Protein AF-A0A380NWA4-F1 (afdb_monomer)

pLDDT: mean 94.32, std 8.37, range [54.81, 98.69]

Mean predicted aligned error: 3.75 Å

Foldseek 3Di:
DAPAQVLQVVQQVVVVVVDQAEREDLDAVQQVCCQVPQDRCVHNNPDGRHNSYHYDPDLLVRCVVDPDDDDDDDPVCVVVVVVVNVVSVVVVVVVVVVVVVVVVD

Radius of gyration: 15.1 Å; Cα contacts (8 Å, |Δi|>4): 141; chains: 1; bounding box: 47×30×29 Å

Solvent-accessible surface area (backbone atoms only — not comparable to full-atom values): 5805 Å² total; per-residue (Å²): 65,28,64,42,40,67,32,46,53,49,38,24,55,48,19,73,72,74,39,84,31,56,41,20,29,94,44,56,71,56,18,53,45,27,61,74,65,33,37,47,57,97,46,52,39,91,50,76,43,39,86,47,41,45,42,28,50,48,67,58,68,42,50,61,89,54,90,75,85,62,82,52,52,58,78,92,48,38,66,62,54,50,51,55,48,52,54,46,53,48,52,56,53,51,54,54,54,53,54,59,52,65,75,74,110

Secondary structure (DSSP, 8-state):
---SHHHHHHHHHHHHTT--EEEE-S-HHHHHHHHHHS-BHHHHBTPPPPTTEEEES-HHHHHTT-S-------HHHHHHHHHHHHHHHHHHHHHHHHHHHHTT-

Structure (mmCIF, N/CA/C/O backbone):
data_AF-A0A380NWA4-F1
#
_entry.id   AF-A0A380NWA4-F1
#
loop_
_atom_site.group_PDB
_atom_site.id
_atom_site.type_symbol
_atom_site.label_atom_id
_atom_site.label_alt_id
_atom_site.label_comp_id
_atom_site.label_asym_id
_atom_site.label_entity_id
_atom_site.label_seq_id
_atom_site.pdbx_PDB_ins_code
_atom_site.Cartn_x
_atom_site.Cartn_y
_atom_site.Cartn_z
_atom_site.occupancy
_atom_site.B_iso_or_equiv
_atom_site.auth_seq_id
_atom_site.auth_comp_id
_atom_site.auth_asym_id
_atom_site.auth_atom_id
_atom_site.pdbx_PDB_model_num
ATOM 1 N N . MET A 1 1 ? -1.134 1.952 2.871 1.00 97.94 1 MET A N 1
ATOM 2 C CA . MET A 1 1 ? -1.059 3.053 1.880 1.00 97.94 1 MET A CA 1
ATOM 3 C C . MET A 1 1 ? 0.295 3.073 1.184 1.00 97.94 1 MET A C 1
ATOM 5 O O . MET A 1 1 ? 1.262 3.533 1.784 1.00 97.94 1 MET A O 1
ATOM 9 N N . GLY A 1 2 ? 0.357 2.610 -0.070 1.00 97.69 2 GLY A N 1
ATOM 10 C CA . GLY A 1 2 ? 1.536 2.701 -0.938 1.00 97.69 2 GLY A CA 1
ATOM 11 C C . GLY A 1 2 ? 2.087 1.337 -1.361 1.00 97.69 2 GLY A C 1
ATOM 12 O O . GLY A 1 2 ? 2.759 0.682 -0.576 1.00 97.69 2 GLY A O 1
ATOM 13 N N . ALA A 1 3 ? 1.889 0.950 -2.624 1.00 97.75 3 ALA A N 1
ATOM 14 C CA . ALA A 1 3 ? 2.405 -0.297 -3.213 1.00 97.75 3 ALA A CA 1
ATOM 15 C C . ALA A 1 3 ? 3.848 -0.182 -3.753 1.00 97.75 3 ALA A C 1
ATOM 17 O O . ALA A 1 3 ? 4.155 -0.607 -4.868 1.00 97.75 3 ALA A O 1
ATOM 18 N N . GLY A 1 4 ? 4.733 0.448 -2.975 1.00 97.19 4 GLY A N 1
ATOM 19 C CA . GLY A 1 4 ? 6.178 0.440 -3.234 1.00 97.19 4 GLY A CA 1
ATOM 20 C C . GLY A 1 4 ?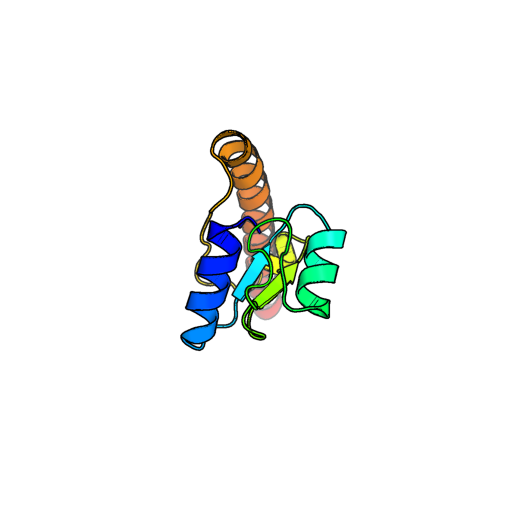 6.849 -0.819 -2.674 1.00 97.19 4 GLY A C 1
ATOM 21 O O . GLY A 1 4 ? 6.166 -1.696 -2.147 1.00 97.19 4 GLY A O 1
ATOM 22 N N . SER A 1 5 ? 8.183 -0.893 -2.714 1.00 96.38 5 SER A N 1
ATOM 23 C CA . SER A 1 5 ? 8.941 -2.076 -2.263 1.00 96.38 5 SER A CA 1
ATOM 24 C C . SER A 1 5 ? 8.596 -2.461 -0.823 1.00 96.38 5 SER A C 1
ATOM 26 O O . SER A 1 5 ? 8.123 -3.562 -0.559 1.00 96.38 5 SER A O 1
ATOM 28 N N . TRP A 1 6 ? 8.724 -1.504 0.102 1.00 96.44 6 TRP A N 1
ATOM 29 C CA . TRP A 1 6 ? 8.413 -1.711 1.518 1.00 96.44 6 TRP A CA 1
ATOM 30 C C . TRP A 1 6 ? 6.935 -1.981 1.784 1.00 96.44 6 TRP A C 1
ATOM 32 O O . TRP A 1 6 ? 6.618 -2.840 2.596 1.00 96.44 6 TRP A O 1
ATOM 42 N N . GLY A 1 7 ? 6.026 -1.280 1.104 1.00 97.81 7 GLY A N 1
ATOM 43 C CA . GLY A 1 7 ? 4.597 -1.503 1.311 1.00 97.81 7 GLY A CA 1
ATOM 44 C C . GLY A 1 7 ? 4.125 -2.864 0.824 1.00 97.81 7 GLY A C 1
ATOM 45 O O . GLY A 1 7 ? 3.321 -3.499 1.494 1.00 97.81 7 GLY A O 1
ATOM 46 N N . THR A 1 8 ? 4.686 -3.342 -0.285 1.00 98.12 8 THR A N 1
ATOM 47 C CA . THR A 1 8 ? 4.402 -4.679 -0.817 1.00 98.12 8 THR A CA 1
ATOM 48 C C . THR A 1 8 ? 4.967 -5.769 0.095 1.00 98.12 8 THR A C 1
ATOM 50 O O . THR A 1 8 ? 4.264 -6.725 0.418 1.00 98.12 8 THR A O 1
ATOM 53 N N . ALA A 1 9 ? 6.207 -5.604 0.568 1.00 97.69 9 ALA A N 1
ATOM 54 C CA . ALA A 1 9 ? 6.831 -6.543 1.498 1.00 97.69 9 ALA A CA 1
ATOM 55 C C . ALA A 1 9 ? 6.080 -6.607 2.840 1.00 97.69 9 ALA A C 1
ATOM 57 O O . ALA A 1 9 ? 5.746 -7.690 3.307 1.00 97.69 9 ALA A O 1
ATOM 58 N N . LEU A 1 10 ? 5.746 -5.454 3.433 1.00 97.88 10 LEU A N 1
ATOM 59 C CA . LEU A 1 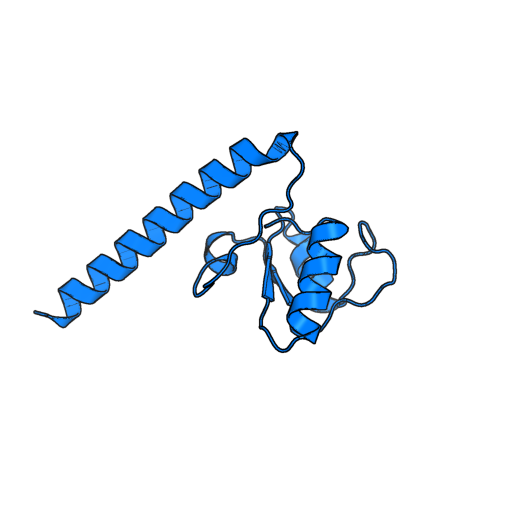10 ? 4.980 -5.401 4.681 1.00 97.88 10 LEU A CA 1
ATOM 60 C C . LEU A 1 10 ? 3.582 -5.998 4.518 1.00 97.88 10 LEU A C 1
ATOM 62 O O . LEU A 1 10 ? 3.156 -6.753 5.383 1.00 97.88 10 LEU A O 1
ATOM 66 N N . ALA A 1 11 ? 2.886 -5.700 3.417 1.00 98.19 11 ALA A N 1
ATOM 67 C CA . ALA A 1 11 ? 1.580 -6.295 3.144 1.00 98.19 11 ALA A CA 1
ATOM 68 C C . ALA A 1 11 ? 1.660 -7.826 3.078 1.00 98.19 11 ALA A C 1
ATOM 70 O O . ALA A 1 11 ? 0.834 -8.507 3.678 1.00 98.19 11 ALA A O 1
ATOM 71 N N . THR A 1 12 ? 2.694 -8.351 2.415 1.00 97.88 12 THR A N 1
ATOM 72 C CA . THR A 1 12 ? 2.954 -9.794 2.316 1.00 97.88 12 THR A CA 1
ATOM 73 C C . THR A 1 12 ? 3.176 -10.411 3.694 1.00 97.88 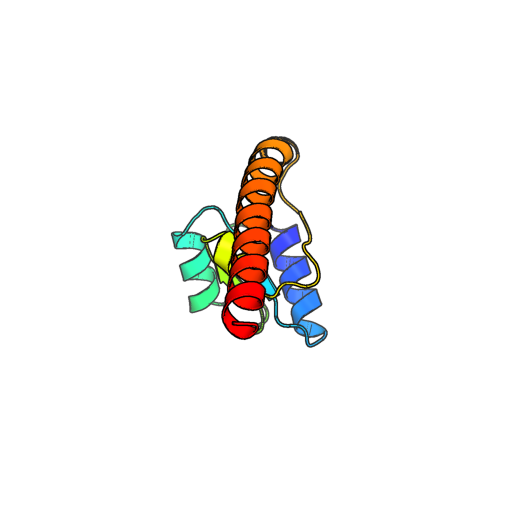12 THR A C 1
ATOM 75 O O . THR A 1 12 ? 2.473 -11.351 4.047 1.00 97.88 12 THR A O 1
ATOM 78 N N . VAL A 1 13 ? 4.058 -9.833 4.516 1.00 97.62 13 VAL A N 1
ATOM 79 C CA . VAL A 1 13 ? 4.338 -10.330 5.876 1.00 97.62 13 VAL A CA 1
ATOM 80 C C . VAL A 1 13 ? 3.098 -10.268 6.771 1.00 97.62 13 VAL A C 1
ATOM 82 O O . VAL A 1 13 ? 2.828 -11.198 7.527 1.00 97.62 13 VAL A O 1
ATOM 85 N N . VAL A 1 14 ? 2.309 -9.194 6.702 1.00 97.69 14 VAL A N 1
ATOM 86 C CA . VAL A 1 14 ? 1.072 -9.082 7.493 1.00 97.69 14 VAL A CA 1
ATOM 87 C C . VAL A 1 14 ? 0.055 -10.146 7.064 1.00 97.69 14 VAL A C 1
ATOM 89 O O . VAL A 1 14 ? -0.562 -10.775 7.923 1.00 97.69 14 VAL A O 1
ATOM 92 N N . ALA A 1 15 ? -0.068 -10.407 5.762 1.00 97.81 15 ALA A N 1
ATOM 93 C CA . ALA A 1 15 ? -0.936 -11.459 5.245 1.00 97.81 15 ALA A CA 1
ATOM 94 C C . ALA A 1 15 ? -0.457 -12.874 5.611 1.00 97.81 15 ALA A C 1
ATOM 96 O O . ALA A 1 15 ? -1.270 -13.731 5.954 1.00 97.81 15 ALA A O 1
ATOM 97 N N . GLU A 1 16 ? 0.855 -13.118 5.637 1.00 97.44 16 GLU A N 1
ATOM 98 C CA . GLU A 1 16 ? 1.437 -14.374 6.139 1.00 97.44 16 GLU A CA 1
ATOM 99 C C . GLU A 1 16 ? 1.092 -14.642 7.610 1.00 97.44 16 GLU A C 1
ATOM 101 O O . GLU A 1 16 ? 0.990 -15.796 8.018 1.00 97.44 16 GLU A O 1
ATOM 106 N N . ASN A 1 17 ? 0.847 -13.588 8.392 1.00 97.25 17 ASN A N 1
ATOM 107 C CA . ASN A 1 17 ? 0.401 -13.688 9.782 1.00 97.25 17 ASN A CA 1
ATOM 108 C C . ASN A 1 17 ? -1.129 -13.835 9.927 1.00 97.25 17 ASN A C 1
ATOM 110 O O . ASN A 1 17 ? -1.660 -13.698 11.026 1.00 97.25 17 ASN A O 1
ATOM 114 N N . 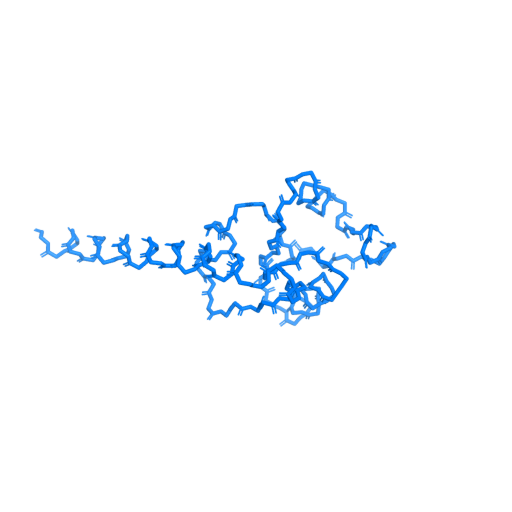GLY A 1 18 ? -1.845 -14.149 8.843 1.00 96.56 18 GLY A N 1
ATOM 115 C CA . GLY A 1 18 ? -3.266 -14.509 8.878 1.00 96.56 18 GLY A CA 1
ATOM 116 C C . GLY A 1 18 ? -4.236 -13.328 8.810 1.00 96.56 18 GLY A C 1
ATOM 117 O O . GLY A 1 18 ? -5.421 -13.501 9.090 1.00 96.56 18 GLY A O 1
ATOM 118 N N . HIS A 1 19 ? -3.762 -12.138 8.437 1.00 96.38 19 HIS A N 1
ATOM 119 C CA . HIS A 1 19 ? -4.604 -10.954 8.273 1.00 96.38 19 HIS A CA 1
ATOM 120 C C . HIS A 1 19 ? -4.963 -10.709 6.803 1.00 96.38 19 HIS A C 1
ATOM 122 O O . HIS A 1 19 ? -4.150 -10.903 5.905 1.00 96.38 19 HIS A O 1
ATOM 128 N N . THR A 1 20 ? -6.167 -10.208 6.540 1.00 93.50 20 THR A N 1
ATOM 129 C CA . THR A 1 20 ? -6.532 -9.687 5.214 1.00 93.50 20 THR A CA 1
ATOM 130 C C . THR A 1 20 ? -5.934 -8.298 5.026 1.00 93.50 20 THR A C 1
ATOM 132 O O . THR A 1 20 ? -6.118 -7.435 5.888 1.00 93.50 20 THR A O 1
ATOM 135 N N . VAL A 1 21 ? -5.244 -8.056 3.910 1.00 98.25 21 VAL A N 1
ATOM 136 C CA . VAL A 1 21 ? -4.548 -6.781 3.676 1.00 98.25 21 VAL A CA 1
ATOM 137 C C . VAL A 1 21 ? -5.016 -6.135 2.382 1.00 98.25 21 VAL A C 1
ATOM 139 O O . VAL A 1 21 ? -4.845 -6.699 1.306 1.00 98.25 21 VAL A O 1
ATOM 142 N N . ALA A 1 22 ? -5.514 -4.902 2.475 1.00 98.56 22 ALA A N 1
ATOM 143 C CA . ALA A 1 22 ? -5.712 -4.047 1.313 1.00 98.56 22 ALA A CA 1
ATOM 144 C C . ALA A 1 22 ? -4.439 -3.227 1.023 1.00 98.56 22 ALA A C 1
ATOM 146 O O . ALA A 1 22 ? -3.948 -2.471 1.869 1.00 98.56 22 ALA A O 1
ATOM 147 N N . LEU A 1 23 ? -3.891 -3.353 -0.188 1.00 98.62 23 LEU A N 1
ATOM 148 C CA . LEU A 1 23 ? -2.696 -2.637 -0.633 1.00 98.62 23 LEU A CA 1
ATOM 149 C C . LEU A 1 23 ? -3.057 -1.528 -1.627 1.00 98.62 23 LEU A C 1
ATOM 151 O O . LEU A 1 23 ? -3.182 -1.745 -2.829 1.00 98.62 23 LEU A O 1
ATOM 155 N N . TRP A 1 24 ? -3.167 -0.300 -1.125 1.00 98.69 24 TRP A N 1
ATOM 156 C CA . TRP A 1 24 ? -3.460 0.849 -1.980 1.00 98.69 24 TRP A CA 1
ATOM 157 C C . TRP A 1 24 ? -2.271 1.277 -2.861 1.00 98.69 24 TRP A C 1
ATOM 159 O O . TRP A 1 24 ? -1.156 1.491 -2.360 1.00 98.69 24 TRP A O 1
ATOM 169 N N . THR A 1 25 ? -2.545 1.528 -4.142 1.00 98.25 25 THR A N 1
ATOM 170 C CA . THR A 1 25 ? -1.669 2.223 -5.099 1.00 98.25 25 THR A CA 1
ATOM 171 C C . THR A 1 25 ? -2.416 3.331 -5.838 1.00 98.25 25 THR A C 1
ATOM 173 O O . THR A 1 25 ? -3.610 3.250 -6.053 1.00 98.25 25 THR A O 1
ATOM 176 N N . HIS A 1 26 ? -1.721 4.371 -6.296 1.00 96.38 26 HIS A N 1
ATOM 177 C CA . HIS A 1 26 ? -2.329 5.398 -7.155 1.00 96.38 26 HIS A CA 1
ATOM 178 C C . HIS A 1 26 ? -2.382 4.989 -8.639 1.00 96.38 26 HIS A C 1
ATOM 180 O O . HIS A 1 26 ? -2.823 5.776 -9.473 1.00 96.38 26 HIS A O 1
ATOM 186 N N . LYS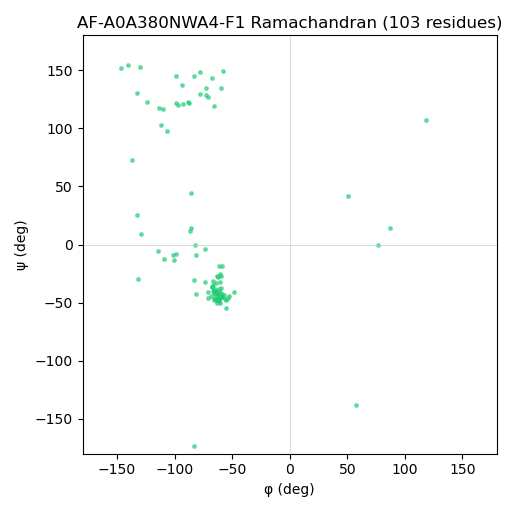 A 1 27 ? -1.881 3.797 -8.991 1.00 97.81 27 LYS A N 1
ATOM 187 C CA . LYS A 1 27 ? -1.793 3.301 -10.369 1.00 97.81 27 LYS A CA 1
ATOM 188 C C . LYS A 1 27 ? -2.756 2.119 -10.562 1.00 97.81 27 LYS A C 1
ATOM 190 O O . LYS A 1 27 ? -2.400 1.012 -10.162 1.00 97.81 27 LYS A O 1
ATOM 195 N N . PRO A 1 28 ? -3.920 2.301 -11.212 1.00 98.44 28 PRO A N 1
ATOM 196 C CA . PRO A 1 28 ? -4.889 1.220 -11.433 1.00 98.44 28 PRO A CA 1
ATOM 197 C C . PRO A 1 28 ? -4.291 -0.028 -12.090 1.00 98.44 28 PRO A C 1
ATOM 199 O O . PRO A 1 28 ? -4.479 -1.129 -11.588 1.00 98.44 28 PRO A O 1
ATOM 202 N N . ALA A 1 29 ? -3.464 0.152 -13.125 1.00 98.50 29 ALA A N 1
ATOM 203 C CA . ALA A 1 29 ? -2.794 -0.958 -13.805 1.00 98.50 29 ALA A CA 1
ATOM 204 C C . ALA A 1 29 ? -1.864 -1.764 -12.877 1.00 98.50 29 ALA A C 1
ATOM 206 O O . ALA A 1 29 ? -1.725 -2.972 -13.037 1.00 98.50 29 ALA A O 1
ATOM 207 N N . GLN A 1 30 ? -1.244 -1.117 -11.881 1.00 98.44 30 GLN A N 1
ATOM 208 C CA . GLN A 1 30 ? -0.423 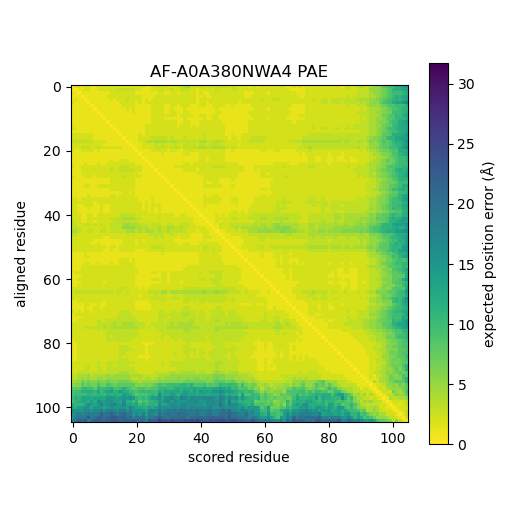-1.824 -10.899 1.00 98.44 30 GLN A CA 1
ATOM 209 C C . GLN A 1 30 ? -1.292 -2.670 -9.961 1.00 98.44 30 GLN A C 1
ATOM 211 O O . GLN A 1 30 ? -0.919 -3.797 -9.653 1.00 98.44 30 GLN A O 1
ATOM 216 N N . ALA A 1 31 ? -2.439 -2.146 -9.516 1.00 98.69 31 ALA A N 1
ATOM 217 C CA . ALA A 1 31 ? -3.364 -2.902 -8.674 1.00 98.69 31 ALA A CA 1
ATOM 218 C C . ALA A 1 31 ? -3.885 -4.148 -9.404 1.00 98.69 31 ALA A C 1
ATOM 220 O O . ALA A 1 31 ? -3.820 -5.251 -8.868 1.00 98.69 31 ALA A O 1
ATOM 221 N N . GLU A 1 32 ? -4.326 -3.979 -10.652 1.00 98.56 32 GLU A N 1
ATOM 222 C CA . GLU A 1 32 ? -4.791 -5.078 -11.502 1.00 98.56 32 GLU A CA 1
ATOM 223 C C . GLU A 1 32 ? -3.700 -6.134 -11.720 1.00 98.56 32 GLU A C 1
ATOM 225 O O . GLU A 1 32 ? -3.949 -7.333 -11.562 1.00 98.56 32 GLU A O 1
ATOM 230 N N . PHE A 1 33 ? -2.471 -5.697 -12.011 1.00 98.50 33 PHE A N 1
ATOM 231 C CA . PHE A 1 33 ? -1.346 -6.606 -12.196 1.00 98.50 33 PHE A CA 1
ATOM 232 C C . PHE A 1 33 ? -1.039 -7.404 -10.924 1.00 98.50 33 PHE A C 1
ATOM 234 O O . PHE A 1 33 ? -0.866 -8.620 -11.010 1.00 98.50 33 PHE A O 1
ATOM 241 N N . ILE A 1 34 ? -1.002 -6.747 -9.758 1.00 98.50 34 ILE A N 1
ATOM 242 C CA . ILE A 1 34 ? -0.770 -7.410 -8.466 1.00 98.50 34 ILE A CA 1
ATOM 243 C C . ILE A 1 34 ? -1.866 -8.440 -8.192 1.00 98.50 34 ILE A C 1
ATOM 245 O O . ILE A 1 34 ? -1.544 -9.567 -7.837 1.00 98.50 34 ILE A O 1
ATOM 249 N N . ASN A 1 35 ? -3.136 -8.093 -8.398 1.00 98.50 35 ASN A N 1
ATOM 250 C CA . ASN A 1 35 ? -4.248 -9.014 -8.142 1.00 98.50 35 ASN A CA 1
ATOM 251 C C . ASN A 1 35 ? -4.266 -10.210 -9.097 1.00 98.50 35 ASN A C 1
ATOM 253 O O . ASN A 1 35 ? -4.711 -11.287 -8.720 1.00 98.50 35 ASN A O 1
ATOM 257 N N . THR A 1 36 ? -3.793 -10.024 -10.329 1.00 98.31 36 THR A N 1
ATOM 258 C CA . THR A 1 36 ? -3.772 -11.089 -11.340 1.00 98.31 36 THR A CA 1
ATOM 259 C C . THR A 1 36 ? -2.580 -12.024 -11.158 1.00 98.31 36 THR A C 1
ATOM 261 O O . THR A 1 36 ? -2.711 -13.236 -11.300 1.00 98.31 36 THR A O 1
ATOM 264 N N . ASN A 1 37 ? -1.403 -11.462 -10.874 1.00 98.19 37 ASN A N 1
ATOM 265 C CA . ASN A 1 37 ? -0.136 -12.193 -10.934 1.00 98.19 37 ASN A CA 1
ATOM 266 C C . ASN A 1 37 ? 0.469 -12.467 -9.555 1.00 98.19 37 ASN A C 1
ATOM 268 O O . ASN A 1 37 ? 1.423 -13.231 -9.466 1.00 98.19 37 ASN A O 1
ATOM 272 N N . HIS A 1 38 ? -0.035 -11.821 -8.499 1.00 98.19 38 HIS A N 1
ATOM 273 C CA . HIS A 1 38 ? 0.558 -11.821 -7.160 1.00 98.19 38 HIS A CA 1
ATOM 274 C C . HIS A 1 38 ? 2.053 -11.467 -7.176 1.00 98.19 38 HIS A C 1
ATOM 276 O O . HIS A 1 38 ? 2.868 -12.060 -6.474 1.00 98.19 38 HIS A O 1
ATOM 282 N N . LEU A 1 39 ? 2.407 -10.470 -7.990 1.00 98.31 39 LEU A N 1
ATOM 283 C CA . LEU A 1 39 ? 3.763 -9.956 -8.169 1.00 98.31 39 LEU A CA 1
ATOM 284 C C . LEU A 1 39 ? 3.736 -8.431 -8.296 1.00 98.31 39 LEU A C 1
ATOM 286 O O . LEU A 1 39 ? 2.750 -7.851 -8.749 1.00 98.31 39 LEU A O 1
ATOM 290 N N . ASN A 1 40 ? 4.843 -7.778 -7.941 1.00 98.25 40 ASN A N 1
ATOM 291 C CA . ASN A 1 40 ? 5.026 -6.338 -8.137 1.00 98.25 40 ASN A CA 1
ATOM 292 C C . ASN A 1 40 ? 6.438 -6.054 -8.675 1.00 98.25 40 ASN A C 1
ATOM 294 O O . ASN A 1 40 ? 7.288 -5.566 -7.926 1.00 98.25 40 ASN A O 1
ATOM 298 N N . PRO A 1 41 ? 6.715 -6.381 -9.948 1.00 97.31 41 PRO A N 1
ATOM 299 C CA . PRO A 1 41 ? 8.074 -6.448 -10.488 1.00 97.31 41 PRO A CA 1
ATOM 300 C C . PRO A 1 41 ? 8.837 -5.125 -10.392 1.00 97.31 41 PRO A C 1
ATOM 302 O O . PRO A 1 41 ? 10.008 -5.123 -10.020 1.00 97.31 41 PRO A O 1
ATOM 305 N N . ASP A 1 42 ? 8.156 -3.996 -10.595 1.00 96.06 42 ASP A N 1
ATOM 306 C CA . ASP A 1 42 ? 8.745 -2.652 -10.502 1.00 96.06 42 ASP A CA 1
ATOM 307 C C . ASP A 1 42 ? 9.298 -2.309 -9.107 1.00 96.06 42 ASP A C 1
ATOM 309 O O . ASP A 1 42 ? 10.078 -1.365 -8.959 1.00 96.06 42 ASP A O 1
ATOM 313 N N . TYR A 1 43 ? 8.873 -3.034 -8.068 1.00 95.81 43 TYR A N 1
ATOM 314 C CA . TYR A 1 43 ? 9.157 -2.682 -6.678 1.00 95.81 43 TYR A CA 1
ATOM 315 C C . TYR A 1 43 ? 9.683 -3.842 -5.826 1.00 95.81 43 TYR A C 1
ATOM 317 O O . TYR A 1 43 ? 10.436 -3.592 -4.887 1.00 95.81 43 TYR A O 1
ATOM 325 N N . LEU A 1 44 ? 9.306 -5.084 -6.117 1.00 94.81 44 LEU A N 1
ATOM 326 C CA . LEU A 1 44 ? 9.714 -6.280 -5.376 1.00 94.81 44 LEU A CA 1
ATOM 327 C C . LEU A 1 44 ? 10.259 -7.388 -6.297 1.00 94.81 44 LEU A C 1
ATOM 329 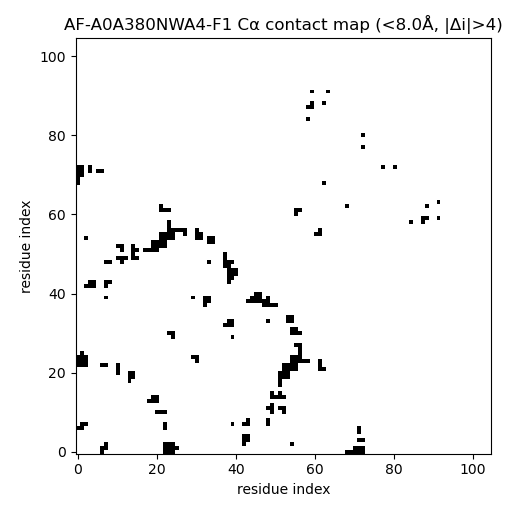O O . LEU A 1 44 ? 10.512 -8.494 -5.825 1.00 94.81 44 LEU A O 1
ATOM 333 N N . GLY A 1 45 ? 10.483 -7.093 -7.584 1.00 94.69 45 GLY A N 1
ATOM 334 C CA . GLY A 1 45 ? 10.975 -8.066 -8.561 1.00 94.69 45 GLY A CA 1
ATOM 335 C C . GLY A 1 45 ? 10.060 -9.287 -8.662 1.00 94.69 45 GLY A C 1
ATOM 336 O O . GLY A 1 45 ? 8.836 -9.162 -8.606 1.00 94.69 45 GLY A O 1
ATOM 337 N N . ASP A 1 46 ? 10.668 -10.468 -8.741 1.00 96.12 46 ASP A N 1
ATOM 338 C CA . ASP A 1 46 ? 9.958 -11.744 -8.890 1.00 96.12 46 ASP A CA 1
ATOM 339 C C . ASP A 1 46 ? 9.525 -12.366 -7.549 1.00 96.12 46 ASP A C 1
ATOM 341 O O . ASP A 1 46 ? 9.131 -13.531 -7.496 1.00 96.12 46 ASP A O 1
ATOM 345 N N . ASN A 1 47 ? 9.611 -11.618 -6.441 1.00 96.94 47 ASN A N 1
ATOM 346 C CA . ASN A 1 47 ? 9.168 -12.128 -5.146 1.00 96.94 47 ASN A CA 1
ATOM 347 C C . ASN A 1 47 ? 7.631 -12.192 -5.097 1.00 96.94 47 ASN A C 1
ATOM 349 O O . ASN A 1 47 ? 6.977 -11.175 -5.361 1.00 96.94 47 ASN A O 1
ATOM 353 N N . PRO A 1 48 ? 7.052 -13.345 -4.714 1.00 97.12 48 PRO A N 1
ATOM 354 C CA . PRO A 1 48 ? 5.611 -13.515 -4.651 1.00 97.12 48 PRO A CA 1
ATOM 355 C C . PRO A 1 48 ? 4.995 -12.653 -3.549 1.00 97.12 48 PRO A C 1
ATOM 357 O O . PRO A 1 48 ? 5.549 -12.489 -2.462 1.00 97.12 48 PRO A O 1
ATOM 360 N N . ILE A 1 49 ? 3.808 -12.138 -3.839 1.00 98.19 49 ILE A N 1
ATOM 361 C CA . ILE A 1 49 ? 2.932 -11.468 -2.885 1.00 98.19 49 ILE A CA 1
ATOM 362 C C . ILE A 1 49 ? 1.966 -12.511 -2.339 1.00 98.19 49 ILE A C 1
ATOM 364 O O . ILE A 1 49 ? 1.429 -13.331 -3.082 1.00 98.19 49 ILE A O 1
ATOM 368 N N . ASN A 1 50 ? 1.724 -12.481 -1.032 1.00 97.69 50 ASN A N 1
ATOM 369 C CA . ASN A 1 50 ? 0.778 -13.397 -0.408 1.00 97.69 50 ASN A CA 1
ATOM 370 C C . ASN A 1 50 ? -0.639 -13.208 -1.013 1.00 97.69 50 ASN A C 1
ATOM 372 O O . ASN A 1 50 ? -1.090 -12.065 -1.117 1.00 97.69 50 ASN A O 1
ATOM 376 N N . PRO A 1 51 ? -1.375 -14.282 -1.365 1.00 95.12 51 PRO A N 1
ATOM 377 C CA . PRO A 1 51 ? -2.731 -14.184 -1.922 1.00 95.12 51 PRO A CA 1
ATOM 378 C C . PRO A 1 51 ? -3.765 -13.481 -1.028 1.00 95.12 51 PRO A C 1
ATOM 380 O O . PRO A 1 51 ? -4.797 -13.038 -1.521 1.00 95.12 51 PRO A O 1
ATOM 383 N N . GLY A 1 52 ? -3.502 -13.359 0.278 1.00 95.69 52 GLY A N 1
ATOM 384 C CA . GLY A 1 52 ? -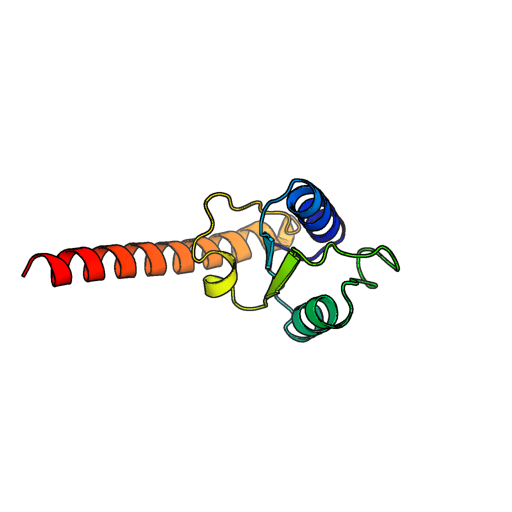4.307 -12.570 1.217 1.00 95.69 52 GLY A CA 1
ATOM 385 C C . GLY A 1 52 ? -4.147 -11.049 1.070 1.00 95.69 52 GLY A C 1
ATOM 386 O O . GLY A 1 52 ? -4.830 -10.294 1.767 1.00 95.69 52 GLY A O 1
ATOM 387 N N . VAL A 1 53 ? -3.255 -10.591 0.185 1.00 98.38 53 VAL A N 1
ATOM 388 C CA . VAL A 1 53 ? -3.104 -9.182 -0.189 1.00 98.38 53 VAL A CA 1
ATOM 389 C C . VAL A 1 53 ? -3.959 -8.885 -1.417 1.00 98.38 53 VAL A C 1
ATOM 391 O O . VAL A 1 53 ? -3.728 -9.436 -2.491 1.00 98.38 53 VAL A O 1
ATOM 394 N N . VAL A 1 54 ? -4.890 -7.945 -1.274 1.00 98.44 54 VAL A N 1
ATOM 395 C CA . VAL A 1 54 ? -5.709 -7.419 -2.371 1.00 98.44 54 VAL A CA 1
ATOM 396 C C . VAL A 1 54 ? -5.273 -5.989 -2.654 1.00 98.44 54 VAL A C 1
ATOM 398 O O . VAL A 1 54 ? -5.373 -5.111 -1.798 1.00 98.44 54 VAL A O 1
ATOM 401 N N . ALA A 1 55 ? -4.751 -5.734 -3.848 1.00 98.56 55 ALA A N 1
ATOM 402 C CA . ALA A 1 55 ? -4.383 -4.393 -4.269 1.00 98.56 55 ALA A CA 1
ATOM 403 C C . ALA A 1 55 ? -5.593 -3.631 -4.818 1.00 98.56 55 ALA A C 1
ATOM 405 O O . ALA A 1 55 ? -6.456 -4.190 -5.489 1.00 98.56 55 ALA A O 1
ATOM 406 N N . THR A 1 56 ? -5.637 -2.325 -4.581 1.00 98.69 56 THR A N 1
ATOM 407 C CA . THR A 1 56 ? -6.705 -1.462 -5.096 1.00 98.69 56 THR A CA 1
ATOM 408 C C . THR A 1 56 ? -6.163 -0.074 -5.414 1.00 98.69 56 THR A C 1
ATOM 410 O O . THR A 1 56 ? -5.174 0.375 -4.822 1.00 98.69 56 THR A O 1
ATOM 413 N N . ALA A 1 57 ? -6.788 0.598 -6.379 1.00 98.38 57 ALA A N 1
ATOM 414 C CA . ALA A 1 57 ? -6.525 2.008 -6.660 1.00 98.38 57 ALA A CA 1
ATOM 415 C C . ALA A 1 57 ? -7.555 2.953 -6.039 1.00 98.38 57 ALA A C 1
ATOM 417 O O . ALA A 1 57 ? -7.342 4.169 -6.016 1.00 98.38 57 ALA A O 1
ATOM 418 N N . ASP A 1 58 ? -8.627 2.395 -5.484 1.00 98.00 58 ASP A N 1
ATOM 419 C CA . ASP A 1 58 ? -9.625 3.135 -4.738 1.00 98.00 58 ASP A CA 1
ATOM 420 C C . ASP A 1 58 ? -9.198 3.226 -3.264 1.00 98.00 58 ASP A C 1
ATOM 422 O O . ASP A 1 58 ? -8.934 2.230 -2.590 1.00 98.00 58 ASP A O 1
ATOM 426 N N . MET A 1 59 ? -9.055 4.455 -2.772 1.00 97.69 59 MET A N 1
ATOM 427 C CA . MET A 1 59 ? -8.651 4.703 -1.391 1.00 97.69 59 MET A CA 1
ATOM 428 C C . MET A 1 59 ? -9.775 4.398 -0.400 1.00 97.69 59 MET A C 1
ATOM 430 O O . MET A 1 59 ? -9.468 3.982 0.714 1.00 97.69 59 MET A O 1
ATOM 434 N N . LEU A 1 60 ? -11.036 4.593 -0.793 1.00 96.81 60 LEU A N 1
ATOM 435 C CA . LEU A 1 60 ? -12.200 4.281 0.031 1.00 96.81 60 LEU A CA 1
ATOM 436 C C . LEU A 1 60 ? -12.288 2.774 0.254 1.00 96.81 60 LEU A C 1
ATOM 438 O O . LEU A 1 60 ? -12.375 2.329 1.397 1.00 96.81 60 LEU A O 1
ATOM 442 N N . ASP A 1 61 ? -12.161 1.999 -0.820 1.00 96.81 61 ASP A N 1
ATOM 443 C CA . ASP A 1 61 ? -12.082 0.536 -0.771 1.00 96.81 61 ASP A CA 1
ATOM 444 C C . ASP A 1 61 ? -10.936 0.065 0.141 1.00 96.81 61 ASP A C 1
ATOM 446 O O . ASP A 1 61 ? -11.148 -0.712 1.069 1.00 96.81 61 ASP A O 1
ATOM 450 N N . ALA A 1 62 ? -9.738 0.644 -0.014 1.00 97.94 62 ALA A N 1
ATOM 451 C CA . ALA A 1 62 ? -8.561 0.255 0.765 1.00 97.94 62 ALA A CA 1
ATOM 452 C C . ALA A 1 62 ? -8.697 0.429 2.288 1.00 97.94 62 ALA A C 1
ATOM 454 O O . ALA A 1 62 ? -7.960 -0.210 3.041 1.00 97.94 62 ALA A O 1
ATOM 455 N N . VAL A 1 63 ? -9.559 1.340 2.745 1.00 97.25 63 VAL A N 1
ATOM 456 C CA . VAL A 1 63 ? -9.715 1.659 4.174 1.00 97.25 63 VAL A CA 1
ATOM 457 C C . VAL A 1 63 ? -11.080 1.271 4.731 1.00 97.25 63 VAL A C 1
ATOM 459 O O . VAL A 1 63 ? -11.296 1.349 5.943 1.00 97.25 63 VAL A O 1
ATOM 462 N N . THR A 1 64 ? -11.998 0.807 3.883 1.00 95.50 64 THR A N 1
ATOM 463 C CA . THR A 1 64 ? -13.301 0.311 4.321 1.00 95.50 64 THR A CA 1
ATOM 464 C C . THR A 1 64 ? -13.111 -0.954 5.153 1.00 95.50 64 THR A C 1
ATOM 466 O O . THR A 1 64 ? -12.569 -1.952 4.695 1.00 95.50 64 THR A O 1
ATOM 469 N N . GLY A 1 65 ? -13.537 -0.900 6.416 1.00 92.56 65 GLY A N 1
ATOM 470 C CA . GLY A 1 65 ? -13.375 -2.008 7.363 1.00 92.56 65 GLY A CA 1
ATOM 471 C C . GLY A 1 65 ? -11.961 -2.173 7.935 1.00 92.56 65 GLY A C 1
ATOM 472 O O . GLY A 1 65 ? -11.764 -3.044 8.775 1.00 92.56 65 GLY A O 1
ATOM 473 N N . ALA A 1 66 ? -10.994 -1.337 7.545 1.00 96.00 66 ALA A N 1
ATOM 474 C CA . ALA A 1 66 ? -9.639 -1.409 8.080 1.00 96.00 66 ALA A CA 1
ATOM 475 C C . ALA A 1 66 ? -9.585 -0.941 9.546 1.00 96.00 66 ALA A C 1
ATOM 477 O O . ALA A 1 66 ? -9.988 0.175 9.873 1.00 96.00 66 ALA A O 1
ATOM 478 N N . GLU A 1 67 ? -9.029 -1.777 10.425 1.00 95.19 67 GLU A N 1
ATOM 479 C CA . GLU A 1 67 ? -8.758 -1.421 11.828 1.00 95.19 67 GLU A CA 1
ATOM 480 C C . GLU A 1 67 ? -7.430 -0.666 11.988 1.00 95.19 67 GLU A C 1
ATOM 482 O O . GLU A 1 67 ? -7.279 0.174 12.874 1.00 95.19 67 GLU A O 1
ATOM 487 N N . ILE A 1 68 ? -6.459 -0.954 11.114 1.00 96.81 68 ILE A N 1
ATOM 488 C CA . ILE A 1 68 ? -5.118 -0.367 11.133 1.00 96.81 68 ILE A CA 1
ATOM 489 C C . ILE A 1 68 ? -4.754 0.093 9.723 1.00 96.81 68 ILE A C 1
ATOM 491 O O . ILE A 1 68 ? -4.827 -0.674 8.765 1.00 96.81 68 ILE A O 1
ATOM 495 N N . VAL A 1 69 ? -4.286 1.338 9.606 1.00 97.31 69 VAL A N 1
ATOM 496 C CA . VAL A 1 69 ? -3.745 1.888 8.358 1.00 97.31 69 VAL A CA 1
ATOM 497 C C . VAL A 1 69 ? -2.257 2.167 8.525 1.00 97.31 69 VAL A C 1
ATOM 499 O O . VAL A 1 69 ? -1.853 3.022 9.309 1.00 97.31 69 VAL A O 1
ATOM 502 N N . VAL A 1 70 ? -1.430 1.483 7.733 1.00 97.31 70 VAL A N 1
ATOM 503 C CA . VAL A 1 70 ? 0.016 1.735 7.675 1.00 97.31 70 VAL A CA 1
ATOM 504 C C . VAL A 1 70 ? 0.329 2.611 6.462 1.00 97.31 70 VAL A C 1
ATOM 506 O O . VAL A 1 70 ? 0.028 2.244 5.321 1.00 97.31 70 VAL A O 1
ATOM 509 N N . SER A 1 71 ? 0.933 3.780 6.684 1.00 96.50 71 SER A N 1
ATOM 510 C CA . SER A 1 71 ? 1.357 4.681 5.607 1.00 96.50 71 SER A CA 1
ATOM 511 C C . SER A 1 71 ? 2.834 4.494 5.278 1.00 96.50 71 SER A C 1
ATOM 513 O O . SER A 1 71 ? 3.694 4.678 6.132 1.00 96.50 71 SER A O 1
ATOM 515 N N . VAL A 1 72 ? 3.116 4.127 4.029 1.00 96.31 72 VAL A N 1
ATOM 516 C CA . VAL A 1 72 ? 4.457 3.784 3.518 1.00 96.31 72 VAL A CA 1
ATOM 517 C C . VAL A 1 72 ? 4.750 4.496 2.197 1.00 96.31 72 VAL A C 1
ATOM 519 O O . VAL A 1 72 ? 5.538 4.042 1.368 1.00 96.31 72 VAL A O 1
ATOM 522 N N . VAL A 1 73 ? 4.091 5.633 1.975 1.00 96.81 73 VAL A N 1
ATOM 523 C CA . VAL A 1 73 ? 4.353 6.487 0.817 1.00 96.81 73 VAL A CA 1
ATOM 524 C C . VAL A 1 73 ? 5.623 7.321 1.034 1.00 96.81 73 VAL A C 1
ATOM 526 O O . VAL A 1 73 ? 5.912 7.703 2.169 1.00 96.81 73 VAL A O 1
ATOM 529 N N . PRO A 1 74 ? 6.381 7.653 -0.029 1.00 95.38 74 PRO A N 1
ATOM 530 C CA . PRO A 1 74 ? 7.569 8.497 0.092 1.00 95.38 74 PRO A CA 1
ATOM 531 C C . PRO A 1 74 ? 7.248 9.866 0.699 1.00 95.38 74 PRO A C 1
ATOM 533 O O . PRO A 1 74 ? 6.196 10.432 0.401 1.00 95.38 74 PRO A O 1
ATOM 536 N N . THR A 1 75 ? 8.201 10.458 1.428 1.00 96.75 75 THR A N 1
ATOM 537 C CA . THR A 1 75 ? 8.042 11.749 2.130 1.00 96.75 75 THR A CA 1
ATOM 538 C C . THR A 1 75 ? 7.434 12.851 1.258 1.00 96.75 75 THR A C 1
ATOM 540 O O . THR A 1 75 ? 6.564 13.595 1.705 1.00 96.75 75 THR A O 1
ATOM 543 N N . LYS A 1 76 ? 7.844 12.934 -0.018 1.00 96.94 76 LYS A N 1
ATOM 544 C CA . LYS A 1 76 ? 7.330 13.933 -0.973 1.00 96.94 76 LYS A CA 1
ATOM 545 C C . LYS A 1 76 ? 5.823 13.816 -1.247 1.00 96.94 76 LYS A C 1
ATOM 547 O O . LYS A 1 76 ? 5.195 14.813 -1.573 1.00 96.94 76 LYS A O 1
ATOM 552 N N . ALA A 1 77 ? 5.262 12.614 -1.127 1.00 96.56 77 ALA A N 1
ATOM 553 C CA . ALA A 1 77 ? 3.853 12.316 -1.382 1.00 96.56 77 ALA A CA 1
ATOM 554 C C . ALA A 1 77 ? 3.026 12.216 -0.089 1.00 96.56 77 ALA A C 1
ATOM 556 O O . ALA A 1 77 ? 1.799 12.245 -0.144 1.00 96.56 77 ALA A O 1
ATOM 557 N N . THR A 1 78 ? 3.671 12.124 1.079 1.00 97.25 78 THR A N 1
ATOM 558 C CA . THR A 1 78 ? 3.002 11.921 2.373 1.00 97.25 78 THR A CA 1
ATOM 559 C C . THR A 1 78 ? 1.916 12.952 2.645 1.00 97.25 78 THR A C 1
ATOM 561 O O . THR A 1 78 ? 0.821 12.570 3.039 1.00 97.25 78 THR A O 1
ATOM 564 N N . ARG A 1 79 ? 2.180 14.245 2.409 1.00 98.12 79 ARG A N 1
ATOM 565 C CA . ARG A 1 79 ? 1.200 15.311 2.674 1.00 98.12 79 ARG A CA 1
ATOM 566 C C . ARG A 1 79 ? -0.065 15.153 1.835 1.00 98.12 79 ARG A C 1
ATOM 568 O O . ARG A 1 79 ? -1.162 15.238 2.371 1.00 98.12 79 ARG A O 1
ATOM 575 N N . GLU A 1 80 ? 0.101 14.933 0.536 1.00 97.88 80 GLU A N 1
ATOM 576 C CA . GLU A 1 80 ? -1.014 14.785 -0.400 1.00 97.88 80 GLU A CA 1
ATOM 577 C C . GLU A 1 80 ? -1.851 13.546 -0.070 1.00 97.88 80 GLU A C 1
ATOM 579 O O . GLU A 1 80 ? -3.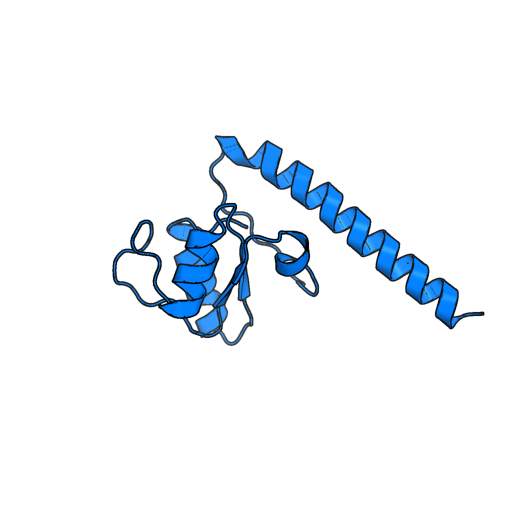075 13.619 0.014 1.00 97.88 80 GLU A O 1
ATOM 584 N N . VAL A 1 81 ? -1.187 12.412 0.165 1.00 97.88 81 VAL A N 1
ATOM 585 C CA . VAL A 1 81 ? -1.857 11.145 0.476 1.00 97.88 81 VAL A CA 1
ATOM 586 C C . VAL A 1 81 ? -2.566 11.214 1.825 1.00 97.88 81 VAL A C 1
ATOM 588 O O . VAL A 1 81 ? -3.685 10.727 1.936 1.00 97.88 81 VAL A O 1
ATOM 591 N N . ALA A 1 82 ? -1.959 11.840 2.836 1.00 98.19 82 ALA A N 1
ATOM 592 C CA . ALA A 1 82 ? -2.589 12.015 4.141 1.00 98.19 82 ALA A CA 1
ATOM 593 C C . ALA A 1 82 ? -3.831 12.914 4.071 1.00 98.19 82 ALA A C 1
ATOM 595 O O . ALA A 1 82 ? -4.820 12.613 4.730 1.00 98.19 82 ALA A O 1
ATOM 596 N N . ALA A 1 83 ? -3.803 13.980 3.261 1.00 98.31 83 ALA A N 1
ATOM 597 C CA . ALA A 1 83 ? -4.968 14.840 3.056 1.00 98.31 83 ALA A CA 1
ATOM 598 C C . ALA A 1 83 ? -6.126 14.070 2.399 1.00 98.31 83 ALA A C 1
ATOM 600 O O . ALA A 1 83 ? -7.221 14.038 2.948 1.00 98.31 83 ALA A O 1
ATOM 601 N N . LYS A 1 84 ? -5.851 13.354 1.299 1.00 97.81 84 LYS A N 1
ATOM 602 C CA . LYS A 1 84 ? -6.843 12.493 0.629 1.00 97.81 84 LYS A CA 1
ATOM 603 C C . LYS A 1 84 ? -7.419 11.437 1.572 1.00 97.81 84 LYS A C 1
ATOM 605 O O . LYS A 1 84 ? -8.624 11.219 1.598 1.00 97.81 84 LYS A O 1
ATOM 610 N N . LEU A 1 85 ? -6.557 10.807 2.369 1.00 97.88 85 LEU A N 1
ATOM 611 C CA . LEU A 1 85 ? -6.974 9.811 3.348 1.00 97.88 85 LEU A CA 1
ATOM 612 C C . LEU A 1 85 ? -7.874 10.423 4.429 1.00 97.88 85 LEU A C 1
ATOM 614 O O . LEU A 1 85 ? -8.851 9.796 4.820 1.00 97.88 85 LEU A O 1
ATOM 618 N N . ALA A 1 86 ? -7.574 11.635 4.901 1.00 98.00 86 ALA A N 1
ATOM 619 C CA . ALA A 1 86 ? -8.409 12.322 5.881 1.00 98.00 86 ALA A CA 1
ATOM 620 C C . ALA A 1 86 ? -9.820 12.605 5.339 1.00 98.00 86 ALA A C 1
ATOM 622 O O . ALA A 1 86 ? -10.793 12.377 6.057 1.00 98.00 86 ALA A O 1
ATOM 623 N N . ASP A 1 87 ? -9.932 13.034 4.078 1.00 97.81 87 ASP A N 1
ATOM 624 C CA . ASP A 1 87 ? -11.225 13.280 3.429 1.00 97.81 87 ASP A CA 1
ATOM 625 C C . ASP A 1 87 ? -12.054 11.989 3.320 1.00 97.81 87 ASP A C 1
ATOM 627 O O . ASP A 1 87 ? -13.212 11.958 3.735 1.00 97.81 87 ASP A O 1
ATOM 631 N N . VAL A 1 88 ? -11.434 10.896 2.861 1.00 97.12 88 VAL A N 1
ATOM 632 C CA . VAL A 1 88 ? -12.077 9.574 2.743 1.00 97.12 88 VAL A CA 1
ATOM 633 C C . VAL A 1 88 ? -12.520 9.030 4.106 1.00 97.12 88 VAL A C 1
ATOM 635 O O . VAL A 1 88 ? -13.624 8.507 4.252 1.00 97.12 88 VAL A O 1
ATOM 638 N N . LEU A 1 89 ? -11.680 9.161 5.137 1.00 95.88 89 LEU A N 1
ATOM 639 C CA . LEU A 1 89 ? -12.022 8.706 6.487 1.00 95.88 89 LEU A CA 1
ATOM 640 C C . LEU A 1 89 ? -13.169 9.519 7.095 1.00 95.88 89 LEU A C 1
ATOM 642 O O . LEU A 1 89 ? -13.989 8.959 7.826 1.00 95.88 89 LEU A O 1
ATOM 646 N N . LYS A 1 90 ? -13.244 10.819 6.791 1.00 95.50 90 LYS A N 1
ATOM 647 C CA . LYS A 1 90 ? -14.365 11.665 7.202 1.00 95.50 90 LYS A CA 1
ATOM 648 C C . LYS A 1 90 ? -15.665 11.203 6.546 1.00 95.50 90 LYS A C 1
ATOM 650 O O . LYS A 1 90 ? -16.644 10.998 7.256 1.00 95.50 90 LYS A O 1
ATOM 655 N N . GLU A 1 91 ? -15.645 10.964 5.236 1.00 93.00 91 GLU A N 1
ATOM 656 C CA . GLU A 1 91 ? -16.802 10.440 4.501 1.00 93.00 91 GLU A CA 1
ATOM 657 C C . GLU A 1 91 ? -17.309 9.117 5.102 1.00 93.00 91 GLU A C 1
ATOM 659 O O . GLU A 1 91 ? -18.500 8.981 5.385 1.00 93.00 91 GLU A O 1
ATOM 664 N N . LEU A 1 92 ? -16.409 8.170 5.389 1.00 91.75 92 LEU A N 1
ATOM 665 C CA . LEU A 1 92 ? -16.764 6.903 6.042 1.00 91.75 92 LEU A CA 1
ATOM 666 C C . LEU A 1 92 ? -17.368 7.092 7.441 1.00 91.75 92 LEU A C 1
ATOM 668 O O . LEU A 1 92 ? -18.273 6.350 7.836 1.00 91.75 92 LEU A O 1
ATOM 672 N N . GLY A 1 93 ? -16.859 8.053 8.214 1.00 89.56 93 GLY A N 1
ATOM 673 C CA . GLY A 1 93 ? -17.395 8.392 9.533 1.00 89.56 93 GLY A CA 1
ATOM 674 C C . GLY A 1 93 ? -18.809 8.973 9.459 1.00 89.56 93 GLY A C 1
ATOM 675 O O . GLY A 1 93 ? -19.683 8.585 10.245 1.00 89.56 93 GLY A O 1
ATOM 676 N N . ASP A 1 94 ? -19.049 9.846 8.482 1.00 87.56 94 ASP A N 1
ATOM 677 C CA . ASP A 1 94 ? -20.351 10.466 8.237 1.00 87.56 94 ASP A CA 1
ATOM 678 C C . ASP A 1 94 ? -21.379 9.408 7.795 1.00 87.56 94 ASP A C 1
ATOM 680 O O . ASP A 1 94 ? -22.462 9.321 8.379 1.00 87.56 94 ASP A O 1
ATOM 684 N N . GLN A 1 95 ? -21.012 8.518 6.862 1.00 80.88 95 GLN A N 1
ATOM 685 C CA . GLN A 1 95 ? -21.872 7.419 6.396 1.00 80.88 95 GLN A CA 1
ATOM 686 C C . GLN A 1 95 ? -22.286 6.470 7.531 1.00 80.88 95 GLN A C 1
ATOM 688 O O . GLN A 1 95 ? -23.466 6.129 7.658 1.00 80.88 95 GLN A O 1
ATOM 693 N N . LYS A 1 96 ? -21.340 6.073 8.398 1.00 78.00 96 LYS A N 1
ATOM 694 C CA . LYS A 1 96 ? -21.651 5.246 9.576 1.00 78.00 96 LYS A CA 1
ATOM 695 C C . LYS A 1 96 ? -22.639 5.958 10.496 1.00 78.00 96 LYS A C 1
ATOM 697 O O . LYS A 1 96 ? -23.599 5.340 10.948 1.00 78.00 96 LYS A O 1
ATOM 702 N N . SER A 1 97 ? -22.430 7.249 10.748 1.00 77.69 97 SER A N 1
ATOM 703 C CA . SER A 1 97 ? -23.298 8.050 11.618 1.00 77.69 97 SER A CA 1
ATOM 704 C C . SER A 1 97 ? -24.727 8.160 11.072 1.00 77.69 97 SER A C 1
ATOM 706 O O . SER A 1 97 ? -25.680 8.010 11.836 1.00 77.69 97 SER A O 1
ATOM 708 N N . SER A 1 98 ? -24.894 8.347 9.758 1.00 76.31 98 SER A N 1
ATOM 709 C CA . SER A 1 98 ? -26.213 8.390 9.109 1.00 76.31 98 SER A CA 1
ATOM 710 C C . SER A 1 98 ? -26.962 7.056 9.183 1.00 76.31 98 SER A C 1
ATOM 712 O O . SER A 1 98 ? -28.150 7.049 9.502 1.00 76.31 98 SER A O 1
ATOM 714 N N . TRP A 1 99 ? -26.277 5.931 8.959 1.00 73.38 99 TRP A N 1
ATOM 715 C CA . TRP A 1 99 ? -26.869 4.593 9.088 1.00 73.38 99 TRP A CA 1
ATOM 716 C C . TRP A 1 99 ? -27.376 4.312 10.512 1.00 73.38 99 TRP A C 1
ATOM 718 O O . TRP A 1 99 ? -28.476 3.792 10.693 1.00 73.38 99 TRP A O 1
ATOM 728 N N . TRP A 1 100 ? -26.615 4.718 11.537 1.00 68.25 100 TRP A N 1
ATOM 729 C CA . TRP A 1 100 ? -27.027 4.573 12.939 1.00 68.25 100 TRP A CA 1
ATOM 730 C C . TRP A 1 100 ? -28.270 5.394 13.302 1.00 68.25 100 TRP A C 1
ATOM 732 O O . TRP A 1 100 ? -29.041 4.965 14.159 1.00 68.25 100 TRP A O 1
ATOM 742 N N . VAL A 1 101 ? -28.457 6.565 12.686 1.00 73.00 101 VAL A N 1
ATOM 743 C CA . VAL A 1 101 ? -29.648 7.406 12.896 1.00 73.00 101 VAL A CA 1
ATOM 744 C C . VAL A 1 101 ? -30.871 6.751 12.250 1.00 73.00 101 VAL A C 1
ATOM 746 O O . VAL A 1 101 ? -31.885 6.590 12.916 1.00 73.00 101 VAL A O 1
ATOM 749 N N . GLN A 1 102 ? -30.747 6.268 11.010 1.00 69.25 102 GLN A N 1
ATOM 750 C CA . GLN A 1 102 ? -31.844 5.623 10.270 1.00 69.25 102 GLN A CA 1
ATOM 751 C C . GLN A 1 102 ? -32.361 4.324 10.904 1.00 69.25 102 GLN A C 1
ATOM 753 O O . GLN A 1 102 ? -33.509 3.965 10.686 1.00 69.25 102 GLN A O 1
ATOM 758 N N . LEU A 1 103 ? -31.534 3.600 11.664 1.00 67.44 103 LEU A N 1
ATOM 759 C CA . LEU A 1 103 ? -31.953 2.386 12.379 1.00 67.44 103 LEU A CA 1
ATOM 760 C C . LEU A 1 103 ? -32.658 2.655 13.716 1.00 67.44 103 LEU A C 1
ATOM 762 O O . LEU A 1 103 ? -33.125 1.710 14.355 1.00 67.44 103 LEU A O 1
ATOM 766 N N . ARG A 1 104 ? -32.658 3.906 14.186 1.00 65.69 104 ARG A N 1
ATOM 767 C CA . ARG A 1 104 ? -33.271 4.309 15.459 1.00 65.69 104 ARG A CA 1
ATOM 768 C C . ARG A 1 104 ? -34.640 4.976 15.300 1.00 65.69 104 ARG A C 1
ATOM 770 O O . ARG A 1 104 ? -35.298 5.155 16.324 1.00 65.69 104 ARG A O 1
ATOM 777 N N . ASP A 1 105 ? -35.042 5.290 14.070 1.00 54.81 105 ASP A N 1
ATOM 778 C CA . ASP A 1 105 ? -36.367 5.799 13.684 1.00 54.81 105 ASP A CA 1
ATOM 779 C C . ASP A 1 105 ? -37.245 4.670 13.112 1.00 54.81 105 ASP A C 1
ATOM 781 O O . ASP A 1 105 ? -38.478 4.706 13.339 1.00 54.81 105 ASP A O 1
#

Organism: Weissella viridescens (NCBI:txid1629)

Nearest PDB structures (foldseek):
  6e8y-assembly1_A  TM=9.185E-01  e=7.421E-05  Homo sapiens
  6e8z-assembly1_A  TM=9.338E-01  e=1.537E-04  Homo sapiens
  3k96-assembly1_B  TM=9.337E-01  e=5.057E-04  Coxiella burnetii RSA 493
  6pyp-assembly1_B  TM=9.265E-01  e=3.400E-04  Homo sapiens
  2pla-assembly1_B  TM=9.278E-01  e=3.182E-04  Homo sapiens

Sequence (105 aa):
MGAGSWGTALATVVAENGHTVALWTHKPAQAEFINTNHLNPDYLGDNPINPGVVATADMLDAVTGAEIVVSVVPTKATREVAAKLADVLKELGDQKSSWWVQLRD

InterPro domains:
  IPR011128 Glycerol-3-phosphate dehydrogenase, NAD-dependent, N-terminal [PF01210] (1-90)
  IPR036291 NAD(P)-binding domain superfamily [SSF51735] (1-89)